Protein AF-A0AAE0BUB1-F1 (afdb_monomer_lite)

InterPro domains:
  IPR024934 Rubredoxin-like domain [PS50903] (3-36)
  IPR024935 Rubredoxin domain [PF00301] (13-33)

Secondary structure (DSSP, 8-state):
-EETTT--B--S-TTTS-TT-B-TTT--BGGGEE--S-HHHHHHHHHHHHHHHHHHHHHHHHHHHHSS-STT--HHHHHHHHHHHHHHHHHHHHHHHHHS--

Radius of gyration: 31.32 Å; chains: 1; bounding box: 75×29×74 Å

Organism: NCBI:txid36881

Foldseek 3Di:
DAQPPPGDDDPDDLVVDDQQDADPPPRHGSVRDDDPPPPVVVVVVVVVVVVVVVVVVVVVVVVVVVVDPDDDDDPVVVVVVVVVVVVVVVVVVVVVVVVPDD

pLDDT: mean 76.62, std 12.95, range [42.31, 92.62]

Structure (mmCIF, N/CA/C/O backbone):
data_AF-A0AAE0BUB1-F1
#
_entry.id   AF-A0AAE0BUB1-F1
#
loop_
_atom_site.group_PDB
_atom_site.id
_atom_site.type_symbol
_atom_site.label_atom_id
_atom_site.label_alt_id
_atom_site.label_comp_id
_atom_site.label_asym_id
_atom_site.label_entity_id
_atom_site.label_seq_id
_atom_site.pdbx_PDB_ins_code
_atom_site.Cartn_x
_atom_site.Cartn_y
_atom_site.Cartn_z
_atom_site.occupancy
_atom_site.B_iso_or_equiv
_atom_site.auth_seq_id
_atom_site.auth_comp_id
_atom_site.auth_asym_id
_atom_site.auth_atom_id
_atom_site.pdbx_PDB_model_num
ATOM 1 N N . MET A 1 1 ? -11.572 0.867 16.128 1.00 84.38 1 MET A N 1
ATOM 2 C CA . MET A 1 1 ? -11.858 0.964 14.671 1.00 84.38 1 MET A CA 1
ATOM 3 C C . MET A 1 1 ? -12.296 2.383 14.353 1.00 84.38 1 MET A C 1
ATOM 5 O O . MET A 1 1 ? -13.108 2.905 15.101 1.00 84.38 1 MET A O 1
ATOM 9 N N . ILE A 1 2 ? -11.764 3.007 13.304 1.00 87.56 2 ILE A N 1
ATOM 10 C CA . ILE A 1 2 ? -12.065 4.385 12.895 1.00 87.56 2 ILE A CA 1
ATOM 11 C C . ILE A 1 2 ? -12.856 4.400 11.584 1.00 87.56 2 ILE A C 1
ATOM 13 O O . ILE A 1 2 ? -12.516 3.681 10.644 1.00 87.56 2 ILE A O 1
ATOM 17 N N . CYS A 1 3 ? -13.922 5.195 11.518 1.00 89.69 3 CYS A N 1
ATOM 18 C CA . CYS A 1 3 ? -14.645 5.452 10.277 1.00 89.69 3 CYS A CA 1
ATOM 19 C C . CYS A 1 3 ? -13.828 6.398 9.387 1.00 89.69 3 CYS A C 1
ATOM 21 O O . CYS A 1 3 ? -13.507 7.506 9.808 1.00 89.69 3 CYS A O 1
ATOM 23 N N . ILE A 1 4 ? -13.524 5.990 8.152 1.00 88.44 4 ILE A N 1
ATOM 24 C CA . ILE A 1 4 ? -12.737 6.813 7.208 1.00 88.44 4 ILE A CA 1
ATOM 25 C C . ILE A 1 4 ? -13.506 8.040 6.704 1.00 88.44 4 ILE A C 1
ATOM 27 O O . ILE A 1 4 ? -12.878 8.988 6.249 1.00 88.44 4 ILE A O 1
ATOM 31 N N . ASP A 1 5 ? -14.840 8.022 6.774 1.00 87.44 5 ASP A N 1
ATOM 32 C CA . ASP A 1 5 ? -15.676 9.092 6.220 1.00 87.44 5 ASP A CA 1
ATOM 33 C C . ASP A 1 5 ? -15.924 10.238 7.215 1.00 87.44 5 ASP A C 1
ATOM 35 O O . ASP A 1 5 ? -16.067 11.382 6.803 1.00 87.44 5 ASP A O 1
ATOM 39 N N . CYS A 1 6 ? -15.978 9.951 8.522 1.00 88.81 6 CYS A N 1
ATOM 40 C CA . CYS A 1 6 ? -16.298 10.957 9.550 1.00 88.81 6 CYS A CA 1
ATOM 41 C C . CYS A 1 6 ? -15.377 10.950 10.778 1.00 88.81 6 CYS A C 1
ATOM 43 O O . CYS A 1 6 ? -15.561 11.758 11.683 1.00 88.81 6 CYS A O 1
ATOM 45 N N . GLY A 1 7 ? -14.422 10.022 10.868 1.00 86.06 7 GLY A N 1
ATOM 46 C CA . GLY A 1 7 ? -13.506 9.935 12.007 1.00 86.06 7 GLY A CA 1
ATOM 47 C C . GLY A 1 7 ? -14.091 9.315 13.280 1.00 86.06 7 GLY A C 1
ATOM 48 O O . GLY A 1 7 ? -13.394 9.271 14.286 1.00 86.06 7 GLY A O 1
ATOM 49 N N . TYR A 1 8 ? -15.327 8.797 13.272 1.00 89.50 8 TYR A N 1
ATOM 50 C CA . TYR A 1 8 ? -15.913 8.148 14.454 1.00 89.50 8 TYR A CA 1
ATOM 51 C C . TYR A 1 8 ? -15.101 6.920 14.900 1.00 89.50 8 TYR A C 1
ATOM 53 O O . TYR A 1 8 ? -14.846 6.014 14.097 1.00 89.50 8 TYR A O 1
ATOM 61 N N . ILE A 1 9 ? -14.730 6.869 16.184 1.00 87.62 9 ILE A N 1
ATOM 62 C CA . ILE A 1 9 ? -13.899 5.809 16.769 1.00 87.62 9 ILE A CA 1
ATOM 63 C C . ILE A 1 9 ? -14.761 4.869 17.614 1.00 87.62 9 ILE A C 1
ATOM 65 O O . ILE A 1 9 ? -15.323 5.253 18.635 1.00 87.62 9 ILE A O 1
ATOM 69 N N . VAL A 1 10 ? -14.797 3.599 17.218 1.00 85.69 10 VAL A N 1
ATOM 70 C CA . VAL A 1 10 ? -15.323 2.492 18.025 1.00 85.69 10 VAL A CA 1
ATOM 71 C C . VAL A 1 10 ? -14.210 2.010 18.956 1.00 85.69 10 VAL A C 1
ATOM 73 O O . VAL A 1 10 ? -13.189 1.503 18.467 1.00 85.69 10 VAL A O 1
ATOM 76 N N . GLN A 1 11 ? -14.405 2.192 20.267 1.00 78.81 11 GLN A N 1
ATOM 77 C CA . GLN A 1 11 ? -13.419 1.901 21.318 1.00 78.81 11 GLN A CA 1
ATOM 78 C C . GLN A 1 11 ? -13.213 0.395 21.556 1.00 78.81 11 GLN A C 1
ATOM 80 O O . GLN A 1 11 ? -12.077 -0.038 21.721 1.00 78.81 11 GLN A O 1
ATOM 85 N N . SER A 1 12 ? -14.269 -0.420 21.508 1.00 78.44 12 SER A N 1
ATOM 86 C CA . SER A 1 12 ? -14.188 -1.874 21.720 1.00 78.44 12 SER A CA 1
ATOM 87 C C . SER A 1 12 ? -15.342 -2.614 21.025 1.00 78.44 12 SER A C 1
ATOM 89 O O . SER A 1 12 ? -16.328 -2.003 20.618 1.00 78.44 12 SER A O 1
ATOM 91 N N . GLY A 1 13 ? -15.189 -3.928 20.810 1.00 80.12 13 GLY A N 1
ATOM 92 C CA . GLY A 1 13 ? -16.282 -4.804 20.355 1.00 80.12 13 GLY A CA 1
ATOM 93 C C . GLY A 1 13 ? -16.634 -4.764 18.862 1.00 80.12 13 GLY A C 1
ATOM 94 O O . GLY A 1 13 ? -17.665 -5.297 18.473 1.00 80.12 13 GLY A O 1
ATOM 95 N N . PHE A 1 14 ? -15.805 -4.180 17.984 1.00 81.50 14 PHE A N 1
ATOM 96 C CA . PHE A 1 14 ? -16.145 -4.048 16.553 1.00 81.50 14 PHE A CA 1
ATOM 97 C C . PHE A 1 14 ? -16.476 -5.382 15.853 1.00 81.50 14 PHE A C 1
ATOM 99 O O . PHE A 1 14 ? -17.265 -5.391 14.909 1.00 81.50 14 PHE A O 1
ATOM 106 N N . ASN A 1 15 ? -15.913 -6.507 16.299 1.00 82.62 15 ASN A N 1
ATOM 107 C CA . ASN A 1 15 ? -16.189 -7.825 15.716 1.00 82.62 15 ASN A CA 1
ATOM 108 C C . ASN A 1 15 ? -17.581 -8.358 16.081 1.00 82.62 15 ASN A C 1
ATOM 110 O O . ASN A 1 15 ? -18.217 -8.978 15.233 1.00 82.62 15 ASN A O 1
ATOM 114 N N . ASP A 1 16 ? -18.085 -8.011 17.264 1.00 87.38 16 ASP A N 1
ATOM 115 C CA . ASP A 1 16 ? -19.387 -8.457 17.775 1.00 87.38 16 ASP A CA 1
ATOM 116 C C . ASP A 1 16 ? -20.549 -7.629 17.210 1.00 87.38 16 ASP A C 1
ATOM 118 O O . ASP A 1 16 ? -21.715 -8.013 17.296 1.00 87.38 16 ASP A O 1
ATOM 122 N N . LEU A 1 17 ? -20.244 -6.488 16.583 1.00 82.12 17 LEU A N 1
ATOM 123 C CA . LEU A 1 17 ? -21.259 -5.643 15.966 1.00 82.12 17 LEU A CA 1
ATOM 124 C C . LEU A 1 17 ? -21.935 -6.366 14.783 1.00 82.12 17 LEU A C 1
ATOM 126 O O . LEU A 1 17 ? -21.237 -6.915 13.918 1.00 82.12 17 LEU A O 1
ATOM 130 N N . PRO A 1 18 ? -23.273 -6.286 14.658 1.00 86.44 18 PRO A N 1
ATOM 131 C CA . PRO A 1 18 ? -24.006 -6.901 13.558 1.00 86.44 18 PRO A CA 1
ATOM 132 C C . PRO A 1 18 ? -23.514 -6.388 12.198 1.00 86.44 18 PRO A C 1
ATOM 134 O O . PRO A 1 18 ? -23.050 -5.253 12.066 1.00 86.44 18 PRO A O 1
ATOM 137 N N . ARG A 1 19 ? -23.650 -7.208 11.145 1.00 84.56 19 ARG A N 1
ATOM 138 C CA . ARG A 1 19 ? -23.246 -6.828 9.773 1.00 84.56 19 ARG A 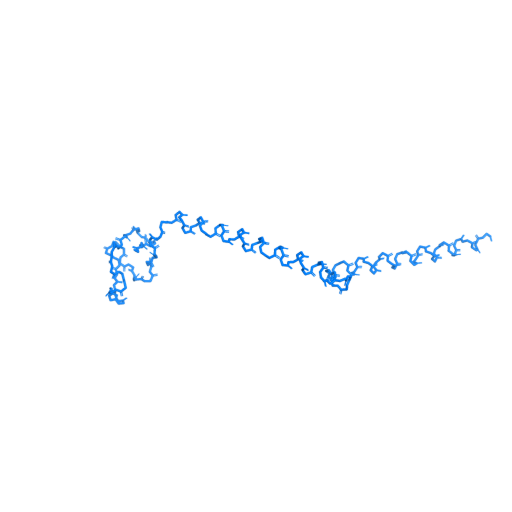CA 1
ATOM 139 C C . ARG A 1 19 ? -23.941 -5.559 9.270 1.00 84.56 19 ARG A C 1
ATOM 141 O O . ARG A 1 19 ? -23.352 -4.819 8.490 1.00 84.56 19 ARG A O 1
ATOM 148 N N . ASN A 1 20 ? -25.147 -5.290 9.766 1.00 89.00 20 ASN A N 1
ATOM 149 C CA . ASN A 1 20 ? -25.954 -4.122 9.411 1.00 89.00 20 ASN A CA 1
ATOM 150 C C . ASN A 1 20 ? -25.616 -2.869 10.232 1.00 89.00 20 ASN A C 1
ATOM 152 O O . ASN A 1 20 ? -26.325 -1.869 10.136 1.00 89.00 20 ASN A O 1
ATOM 156 N N . TYR A 1 21 ? -24.561 -2.907 11.049 1.00 89.31 21 TYR A N 1
ATOM 157 C CA . TYR A 1 21 ? -24.125 -1.741 11.799 1.00 89.31 21 TYR A CA 1
ATOM 158 C C . TYR A 1 21 ? -23.762 -0.579 10.866 1.00 89.31 21 TYR A C 1
ATOM 160 O O . TYR A 1 21 ? -23.033 -0.742 9.879 1.00 89.31 21 TYR A O 1
ATOM 168 N N . LYS A 1 22 ? -24.261 0.604 11.223 1.00 91.06 22 LYS A N 1
ATOM 169 C CA . LYS A 1 22 ? -24.000 1.867 10.537 1.00 91.06 22 LYS A CA 1
ATOM 170 C C . LYS A 1 22 ? -23.298 2.823 11.485 1.00 91.06 22 LYS A C 1
ATOM 172 O O . LYS A 1 22 ? -23.559 2.825 12.685 1.00 91.06 22 LYS A O 1
ATOM 177 N N . CYS A 1 23 ? -22.410 3.643 10.940 1.00 90.88 23 CYS A N 1
ATOM 178 C CA . CYS A 1 23 ? -21.768 4.697 11.704 1.00 90.88 23 CYS A CA 1
ATOM 179 C C . CYS A 1 23 ? -22.826 5.675 12.252 1.00 90.88 23 CYS A C 1
ATOM 181 O O . CYS A 1 23 ? -23.6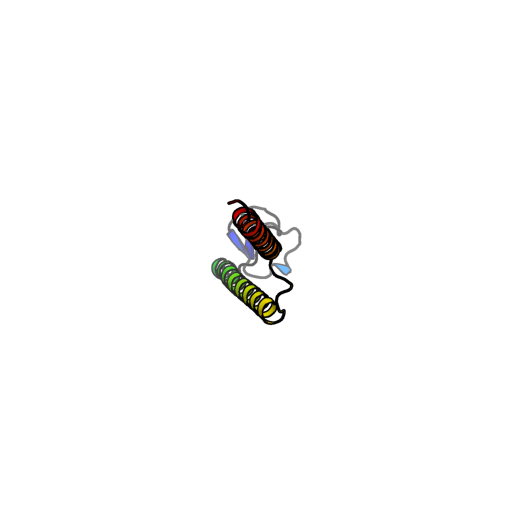34 6.165 11.465 1.00 90.88 23 CYS A O 1
ATOM 183 N N . PRO A 1 24 ? -22.812 6.019 13.550 1.00 89.31 24 PRO A N 1
ATOM 184 C CA . PRO A 1 24 ? -23.795 6.938 14.126 1.00 89.31 24 PRO A CA 1
ATOM 185 C C . PRO A 1 24 ? -23.636 8.389 13.650 1.00 89.31 24 PRO A C 1
ATOM 187 O O . PRO A 1 24 ? -24.558 9.176 13.807 1.00 89.31 24 PRO A O 1
ATOM 190 N N . GLN A 1 25 ? -22.483 8.751 13.078 1.00 90.75 25 GLN A N 1
ATOM 191 C CA . GLN A 1 25 ? -22.204 10.119 12.627 1.00 90.75 25 GLN A CA 1
ATOM 192 C C . GLN A 1 25 ? -22.517 10.335 11.141 1.00 90.75 25 GLN A C 1
ATOM 194 O O . GLN A 1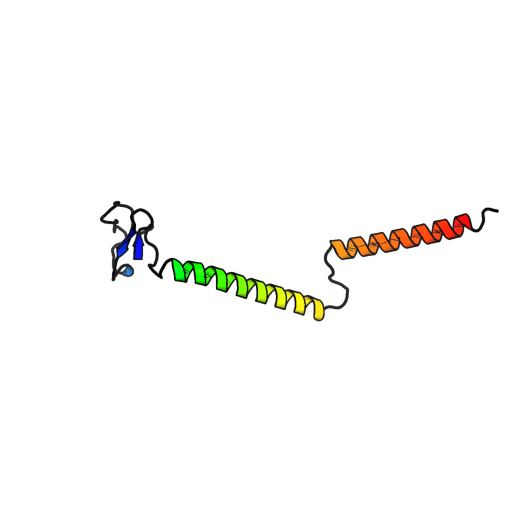 25 ? -23.067 11.365 10.775 1.00 90.75 25 GLN A O 1
ATOM 199 N N . CYS A 1 26 ? -22.191 9.372 10.274 1.00 92.62 26 CYS A N 1
ATOM 200 C CA . CYS A 1 26 ? -22.369 9.520 8.822 1.00 92.62 26 CYS A CA 1
ATOM 201 C C . CYS A 1 26 ? -23.217 8.425 8.167 1.00 92.62 26 CYS A C 1
ATOM 203 O O . CYS A 1 26 ? -23.337 8.394 6.947 1.00 92.62 26 CYS A O 1
ATOM 205 N N . LEU A 1 27 ? -23.794 7.507 8.952 1.00 90.56 27 LEU A N 1
ATOM 206 C CA . LEU A 1 27 ? -24.706 6.447 8.499 1.00 90.56 27 LEU A CA 1
ATOM 207 C C . LEU A 1 27 ? -24.122 5.465 7.466 1.00 90.56 27 LEU A C 1
ATOM 209 O O . LEU A 1 27 ? -24.838 4.601 6.955 1.00 90.56 27 LEU A O 1
ATOM 213 N N . VAL A 1 28 ? -22.819 5.538 7.194 1.00 91.62 28 VAL A N 1
ATOM 214 C CA . VAL A 1 28 ? -22.122 4.593 6.319 1.00 91.62 28 VAL A CA 1
ATOM 215 C C . VAL A 1 28 ? -22.019 3.220 6.974 1.00 91.62 28 VAL A C 1
ATOM 217 O O . VAL A 1 28 ? -21.931 3.088 8.197 1.00 91.62 28 VAL A O 1
ATOM 220 N N . GLY A 1 29 ? -22.024 2.176 6.150 1.00 90.38 29 GLY A N 1
ATOM 221 C CA . GLY A 1 29 ? -21.946 0.800 6.628 1.00 90.38 29 GLY A CA 1
ATOM 222 C C . GLY A 1 29 ? -20.594 0.439 7.252 1.00 90.38 29 GLY A C 1
ATOM 223 O O . GLY A 1 29 ? -19.569 1.089 7.026 1.00 90.38 29 GLY A O 1
ATOM 224 N N . LYS A 1 30 ? -20.587 -0.681 7.980 1.00 87.62 30 LYS A N 1
ATOM 225 C CA . LYS A 1 30 ? -19.425 -1.269 8.670 1.00 87.62 30 LYS A CA 1
ATOM 226 C C . LYS A 1 30 ? -18.167 -1.434 7.792 1.00 87.62 30 LYS A C 1
ATOM 228 O O . LYS A 1 30 ? -17.054 -1.385 8.304 1.00 87.62 30 LYS A O 1
ATOM 233 N N . ASN A 1 31 ? -18.321 -1.539 6.470 1.00 87.81 31 ASN A N 1
ATOM 234 C CA . ASN A 1 31 ? -17.222 -1.678 5.501 1.00 87.81 31 ASN A CA 1
ATOM 235 C C . ASN A 1 31 ? -16.283 -0.458 5.434 1.00 87.81 31 ASN A C 1
ATOM 237 O O . ASN A 1 31 ? -15.180 -0.559 4.902 1.00 87.81 31 ASN A O 1
ATOM 241 N N . ARG A 1 32 ? -16.718 0.701 5.941 1.00 88.19 32 ARG A N 1
ATOM 242 C CA . ARG A 1 32 ? -15.935 1.948 5.966 1.00 88.19 32 ARG A CA 1
ATOM 243 C C . ARG A 1 32 ? -15.181 2.147 7.281 1.00 88.19 32 ARG A C 1
ATOM 245 O O . ARG A 1 32 ? -14.702 3.239 7.560 1.00 88.19 32 ARG A O 1
ATOM 252 N N . PHE A 1 33 ? -15.082 1.124 8.120 1.00 89.31 33 PHE A N 1
ATOM 253 C CA . PHE A 1 33 ? -14.274 1.186 9.331 1.00 89.31 33 PHE A CA 1
ATOM 254 C C . PHE A 1 33 ? -12.931 0.495 9.103 1.00 89.31 33 PHE A C 1
ATOM 256 O O . PHE A 1 33 ? -12.870 -0.588 8.521 1.00 89.31 33 PHE A O 1
ATOM 263 N N . LYS A 1 34 ? -11.853 1.125 9.569 1.00 86.19 34 LYS A N 1
ATOM 264 C CA . LYS A 1 34 ? -10.494 0.575 9.549 1.00 86.19 34 LYS A CA 1
ATOM 265 C C . LYS A 1 34 ? -9.946 0.395 10.967 1.00 86.19 34 LYS A C 1
ATOM 267 O O . LYS A 1 34 ? -10.384 1.095 11.885 1.00 86.19 34 LYS A O 1
ATOM 272 N N . PRO A 1 35 ? -9.022 -0.554 11.193 1.00 82.81 35 PRO A N 1
ATOM 273 C CA . PRO A 1 35 ? -8.351 -0.682 12.480 1.00 82.81 35 PRO A CA 1
ATOM 274 C C . PRO A 1 35 ? -7.697 0.651 12.860 1.00 82.81 35 PRO A C 1
ATOM 276 O O . PRO A 1 35 ? -7.111 1.324 12.019 1.00 82.81 35 PRO A O 1
ATOM 279 N N . ASN A 1 36 ? -7.873 1.049 14.123 1.00 71.25 36 ASN A N 1
ATOM 280 C CA . ASN A 1 36 ? -7.294 2.275 14.682 1.00 71.25 36 ASN A CA 1
ATOM 281 C C . ASN A 1 36 ? -5.918 1.964 15.286 1.00 71.25 36 ASN A C 1
ATOM 283 O O . ASN A 1 36 ? -5.610 2.375 16.399 1.00 71.25 36 ASN A O 1
ATOM 287 N N . GLU A 1 37 ? -5.136 1.148 14.582 1.00 61.28 37 GLU A N 1
ATOM 288 C CA . GLU A 1 37 ? -3.692 1.175 14.756 1.00 61.28 37 GLU A CA 1
ATOM 289 C C . GLU A 1 37 ? -3.319 2.579 14.299 1.00 61.28 37 GLU A C 1
ATOM 291 O O . GLU A 1 37 ? -3.576 2.920 13.142 1.00 61.28 37 GLU A O 1
ATOM 296 N N . SER A 1 38 ? -2.913 3.419 15.253 1.00 58.56 38 SER A N 1
ATOM 297 C CA . SER A 1 38 ? -2.436 4.792 15.069 1.00 58.56 38 SER A CA 1
ATOM 298 C C . SER A 1 38 ? -1.974 4.990 13.632 1.00 58.56 38 SER A C 1
ATOM 300 O O . SER A 1 38 ? -1.005 4.376 13.197 1.00 58.56 38 SER A O 1
ATOM 302 N N . SER A 1 39 ? -2.717 5.793 12.866 1.00 58.25 39 SER A N 1
ATOM 303 C CA . SER A 1 39 ? -2.466 6.021 11.434 1.00 58.25 39 SER A CA 1
ATOM 304 C C . SER A 1 39 ? -0.972 6.258 11.151 1.00 58.25 39 SER A C 1
ATOM 306 O O . SER A 1 39 ? -0.422 5.749 10.178 1.00 58.25 39 SER A O 1
ATOM 308 N N . THR A 1 40 ? -0.278 6.928 12.072 1.00 60.41 40 THR A N 1
ATOM 309 C CA . THR A 1 40 ? 1.177 7.089 12.103 1.00 60.41 40 THR A CA 1
ATOM 310 C C . THR A 1 40 ? 1.952 5.769 12.103 1.00 60.41 40 THR A C 1
ATOM 312 O O . THR A 1 40 ? 2.792 5.575 11.231 1.00 60.41 40 THR A O 1
ATOM 315 N N . ASP A 1 41 ? 1.681 4.840 13.018 1.00 62.53 41 ASP A N 1
ATOM 316 C CA . ASP A 1 41 ? 2.425 3.579 13.143 1.00 62.53 41 ASP A CA 1
ATOM 317 C C . ASP A 1 41 ? 2.144 2.623 11.979 1.00 62.53 41 ASP A C 1
ATOM 319 O O . ASP A 1 41 ? 3.056 1.947 11.503 1.00 62.53 41 ASP A O 1
ATOM 323 N N . TYR A 1 42 ? 0.925 2.644 11.430 1.00 62.66 42 TYR A N 1
ATOM 324 C CA . TYR A 1 42 ? 0.585 1.895 10.218 1.00 62.66 42 TYR A CA 1
ATOM 325 C C . TYR A 1 42 ? 1.352 2.410 8.984 1.00 62.66 42 TYR A C 1
ATOM 327 O O . TYR A 1 42 ? 1.980 1.628 8.263 1.00 62.66 42 TYR A O 1
ATOM 335 N N . TYR A 1 43 ? 1.370 3.729 8.745 1.00 60.91 43 TYR A N 1
ATOM 336 C CA . TYR A 1 43 ? 2.122 4.314 7.624 1.00 60.91 43 TYR A CA 1
ATOM 337 C C . TYR A 1 43 ? 3.646 4.206 7.813 1.00 60.91 43 TYR A C 1
ATOM 339 O O . TYR A 1 43 ? 4.365 3.906 6.853 1.00 60.91 43 TYR A O 1
ATOM 347 N N . ASN A 1 44 ? 4.145 4.366 9.042 1.00 71.94 44 ASN A N 1
ATOM 348 C CA . ASN A 1 44 ? 5.561 4.197 9.378 1.00 71.94 44 ASN A CA 1
ATOM 349 C C . ASN A 1 44 ? 6.007 2.730 9.239 1.00 71.94 44 ASN A C 1
ATOM 351 O O . ASN A 1 44 ? 7.098 2.454 8.729 1.00 71.94 44 ASN A O 1
ATOM 355 N N . GLY A 1 45 ? 5.141 1.781 9.604 1.00 73.06 45 GLY A N 1
ATOM 356 C CA . GLY A 1 45 ? 5.347 0.346 9.411 1.00 73.06 45 GLY A CA 1
ATOM 357 C C . GLY A 1 45 ? 5.421 -0.056 7.935 1.00 73.06 45 GLY A C 1
ATOM 358 O O . GLY A 1 45 ? 6.241 -0.891 7.555 1.00 73.06 45 GLY A O 1
ATOM 359 N N . LEU A 1 46 ? 4.637 0.583 7.063 1.00 75.25 46 LEU A N 1
ATOM 360 C CA . LEU A 1 46 ? 4.713 0.349 5.617 1.00 75.25 46 LEU A CA 1
ATOM 361 C C . LEU A 1 46 ? 6.029 0.846 5.004 1.00 75.25 46 LEU A C 1
ATOM 363 O O . LEU A 1 46 ? 6.609 0.174 4.145 1.00 75.25 46 LEU A O 1
ATOM 367 N N . ALA A 1 47 ? 6.519 2.011 5.432 1.00 77.75 47 ALA A N 1
ATOM 368 C CA . ALA A 1 47 ? 7.783 2.558 4.945 1.00 77.75 47 ALA A CA 1
ATOM 369 C C . ALA A 1 47 ? 8.978 1.676 5.351 1.00 77.75 47 ALA A C 1
ATOM 371 O O . ALA A 1 47 ? 9.832 1.364 4.511 1.00 77.75 47 ALA A O 1
ATOM 372 N N . SER A 1 48 ? 9.004 1.208 6.603 1.00 74.69 48 SER A N 1
ATOM 373 C CA . SER A 1 48 ? 10.049 0.312 7.109 1.00 74.69 48 SER A CA 1
ATOM 374 C C . SER A 1 48 ? 9.996 -1.069 6.444 1.00 74.69 48 SER A C 1
ATOM 376 O O . SER A 1 48 ? 11.026 -1.565 5.976 1.00 74.69 48 SER A O 1
ATOM 378 N N . GLN A 1 49 ? 8.804 -1.648 6.257 1.00 80.50 49 GLN A N 1
ATOM 379 C CA . GLN A 1 49 ? 8.634 -2.901 5.515 1.00 80.50 49 GLN A CA 1
ATOM 380 C C . GLN A 1 49 ? 9.061 -2.773 4.049 1.00 80.50 49 GLN A C 1
ATOM 382 O O . GLN A 1 49 ? 9.663 -3.696 3.494 1.00 80.50 49 GLN A O 1
ATOM 387 N N . LYS A 1 50 ? 8.803 -1.634 3.395 1.00 86.44 50 LYS A N 1
ATOM 388 C CA . LYS A 1 50 ? 9.233 -1.395 2.009 1.00 86.44 50 LYS A CA 1
ATOM 389 C C . LYS A 1 50 ? 10.755 -1.315 1.895 1.00 86.44 50 LYS A C 1
ATOM 391 O O . LYS A 1 50 ? 11.323 -1.860 0.945 1.00 86.44 50 LYS A O 1
ATOM 396 N N . ALA A 1 51 ? 11.422 -0.674 2.855 1.00 87.69 51 ALA A N 1
ATOM 397 C CA . ALA A 1 51 ? 12.880 -0.619 2.912 1.00 87.69 51 ALA A CA 1
ATOM 398 C C . ALA A 1 51 ? 13.489 -2.013 3.133 1.00 87.69 51 ALA A C 1
ATOM 400 O O . ALA A 1 51 ? 14.377 -2.414 2.376 1.00 87.69 51 ALA A O 1
ATOM 401 N N . ALA A 1 52 ? 12.948 -2.782 4.082 1.00 86.06 52 ALA A N 1
ATOM 402 C CA . ALA A 1 52 ? 13.381 -4.147 4.368 1.00 86.06 52 ALA A CA 1
ATOM 403 C C . ALA A 1 52 ? 13.206 -5.078 3.155 1.00 86.06 52 ALA A C 1
ATOM 405 O O . ALA A 1 52 ? 14.149 -5.755 2.746 1.00 86.06 52 ALA A O 1
ATOM 406 N N . ASN A 1 53 ? 12.043 -5.044 2.495 1.00 90.38 53 ASN A N 1
ATOM 407 C CA . ASN A 1 53 ? 11.790 -5.842 1.292 1.00 90.38 53 ASN A CA 1
ATOM 408 C C . ASN A 1 53 ? 12.700 -5.443 0.120 1.00 90.38 53 ASN A C 1
ATOM 410 O O . ASN A 1 53 ? 13.198 -6.302 -0.609 1.00 90.38 53 ASN A O 1
ATOM 414 N N . LYS A 1 54 ? 12.980 -4.145 -0.051 1.00 92.06 54 LYS A N 1
ATOM 415 C CA . LYS A 1 54 ? 13.912 -3.651 -1.075 1.00 92.06 54 LYS A CA 1
ATOM 416 C C . LYS A 1 54 ? 15.349 -4.092 -0.796 1.00 92.06 54 LYS A C 1
ATOM 418 O O . LYS A 1 54 ? 16.053 -4.464 -1.736 1.00 92.06 54 LYS A O 1
ATOM 423 N N . ALA A 1 55 ? 15.783 -4.066 0.462 1.00 87.31 55 ALA A N 1
ATOM 424 C CA . ALA A 1 55 ? 17.094 -4.555 0.874 1.00 87.31 55 ALA A CA 1
ATOM 425 C C . ALA A 1 55 ? 17.213 -6.069 0.652 1.00 87.31 55 ALA A C 1
ATOM 427 O O . ALA A 1 55 ? 18.160 -6.513 0.005 1.00 87.31 55 ALA A O 1
ATOM 428 N N . ALA A 1 56 ? 16.203 -6.843 1.056 1.00 87.06 56 ALA A N 1
ATOM 429 C CA . ALA A 1 56 ? 16.144 -8.284 0.828 1.00 87.06 56 ALA A CA 1
ATOM 430 C C . ALA A 1 56 ? 16.164 -8.637 -0.669 1.00 87.06 56 ALA A C 1
ATOM 432 O O . ALA A 1 56 ? 16.885 -9.541 -1.087 1.00 87.06 56 ALA A O 1
ATOM 433 N N . PHE A 1 57 ? 15.432 -7.896 -1.507 1.00 86.50 57 PHE A N 1
ATOM 434 C CA . PHE A 1 57 ? 15.445 -8.102 -2.956 1.00 86.50 57 PHE A CA 1
ATOM 435 C C . PHE A 1 57 ? 16.806 -7.763 -3.577 1.00 86.50 57 PHE A C 1
ATOM 437 O O . PHE A 1 57 ? 17.294 -8.488 -4.444 1.00 86.50 57 PHE A O 1
ATOM 444 N N . ARG A 1 58 ? 17.456 -6.684 -3.122 1.00 86.50 58 ARG A N 1
ATOM 445 C CA . ARG A 1 58 ? 18.811 -6.314 -3.561 1.00 86.50 58 ARG A CA 1
ATOM 446 C C . ARG A 1 58 ? 19.847 -7.350 -3.135 1.00 86.50 58 ARG A C 1
ATOM 448 O O . ARG A 1 58 ? 20.657 -7.730 -3.972 1.00 86.50 58 ARG A O 1
ATOM 455 N N . ALA A 1 59 ? 19.779 -7.846 -1.903 1.00 84.69 59 ALA A N 1
ATOM 456 C CA . ALA A 1 59 ? 20.655 -8.899 -1.400 1.00 84.69 59 ALA A CA 1
ATOM 457 C C . ALA A 1 59 ? 20.465 -10.207 -2.182 1.00 84.69 59 ALA A C 1
ATOM 459 O O . ALA A 1 59 ? 21.438 -10.766 -2.678 1.00 84.69 59 ALA A O 1
ATOM 460 N N . LYS A 1 60 ? 19.217 -10.637 -2.415 1.00 81.94 60 LYS A N 1
ATOM 461 C CA . LYS A 1 60 ? 18.910 -11.808 -3.256 1.00 81.94 60 LYS A CA 1
ATOM 462 C C . LYS A 1 60 ? 19.407 -11.634 -4.691 1.00 81.94 60 LYS A C 1
ATOM 464 O O . LYS A 1 60 ? 19.936 -12.572 -5.274 1.00 81.94 60 LYS A O 1
ATOM 469 N N . ARG A 1 61 ? 19.286 -10.432 -5.263 1.00 79.38 61 ARG A N 1
ATOM 470 C CA . ARG A 1 61 ? 19.788 -10.122 -6.610 1.00 79.38 61 ARG A CA 1
ATOM 471 C C . ARG A 1 61 ? 21.316 -10.070 -6.673 1.00 79.38 61 ARG A C 1
ATOM 473 O O . ARG A 1 61 ? 21.876 -10.463 -7.690 1.00 79.38 61 ARG A O 1
ATOM 480 N N . ALA A 1 62 ? 21.978 -9.594 -5.622 1.00 77.81 62 ALA A N 1
ATOM 481 C CA . ALA A 1 62 ? 23.433 -9.599 -5.508 1.00 77.81 62 ALA A CA 1
ATOM 482 C C . ALA A 1 62 ? 23.969 -11.029 -5.343 1.00 77.81 62 ALA A C 1
ATOM 484 O O . ALA A 1 62 ? 24.854 -11.426 -6.092 1.00 77.81 62 ALA A O 1
ATOM 485 N N . ALA A 1 63 ? 23.351 -11.838 -4.479 1.00 73.75 63 ALA A N 1
ATOM 486 C CA . ALA A 1 63 ? 23.682 -13.253 -4.309 1.00 73.75 63 ALA A CA 1
ATOM 487 C C . ALA A 1 63 ? 23.428 -14.073 -5.589 1.00 73.75 63 ALA A C 1
ATOM 489 O O . ALA A 1 63 ? 24.235 -14.910 -5.984 1.00 73.75 63 ALA A O 1
ATOM 490 N N . ALA A 1 64 ? 22.337 -13.789 -6.309 1.00 67.75 64 ALA A N 1
ATOM 491 C CA . ALA A 1 64 ? 22.068 -14.408 -7.608 1.00 67.75 64 ALA A CA 1
ATOM 492 C C . ALA A 1 64 ? 23.078 -14.000 -8.697 1.00 67.75 64 ALA A C 1
ATOM 494 O O . ALA A 1 64 ? 23.234 -14.728 -9.675 1.00 67.75 64 ALA A O 1
ATOM 495 N N . ARG A 1 65 ? 23.747 -12.848 -8.542 1.00 62.94 65 ARG A N 1
ATOM 496 C CA . ARG A 1 65 ? 24.830 -12.385 -9.422 1.00 62.94 65 ARG A CA 1
ATOM 497 C C . ARG A 1 65 ? 26.189 -12.976 -9.048 1.00 62.94 65 ARG A C 1
ATOM 499 O O . ARG A 1 65 ? 26.989 -13.181 -9.947 1.00 62.94 65 ARG A O 1
ATOM 506 N N . SER A 1 66 ? 26.446 -13.266 -7.772 1.00 60.22 66 SER A N 1
ATOM 507 C CA . SER A 1 66 ? 27.704 -13.885 -7.329 1.00 60.22 66 SER A CA 1
ATOM 508 C C . SER A 1 66 ? 27.727 -15.409 -7.489 1.00 60.22 66 SER A C 1
ATOM 510 O O . SER A 1 66 ? 28.802 -15.981 -7.610 1.00 60.22 66 SER A O 1
ATOM 512 N N . GLY A 1 67 ? 26.566 -16.075 -7.518 1.00 54.72 67 GLY A N 1
ATOM 513 C CA . GLY A 1 67 ? 26.469 -17.538 -7.643 1.00 54.72 67 GLY A CA 1
ATOM 514 C C . GLY A 1 67 ? 26.333 -18.093 -9.068 1.00 54.72 67 GLY A C 1
ATOM 515 O O . GLY A 1 67 ? 26.268 -19.307 -9.233 1.00 54.72 67 GLY A O 1
ATOM 516 N N . LYS A 1 68 ? 26.238 -17.250 -10.105 1.00 47.56 68 LYS A N 1
ATOM 517 C CA . LYS A 1 68 ? 26.138 -17.693 -11.508 1.00 47.56 68 LYS A CA 1
ATOM 518 C C . LYS A 1 68 ? 27.121 -16.907 -12.361 1.00 47.56 68 LYS A C 1
ATOM 520 O O . LYS A 1 68 ? 26.851 -15.757 -12.700 1.00 47.56 68 LYS A O 1
ATOM 525 N N . GLY A 1 69 ? 28.244 -17.545 -12.682 1.00 45.91 69 GLY A N 1
ATOM 526 C CA . GLY A 1 69 ? 29.192 -17.047 -13.671 1.00 45.91 69 GLY A CA 1
ATOM 527 C C . GLY A 1 69 ? 28.477 -16.700 -14.976 1.00 45.91 69 GLY A C 1
ATOM 528 O O . GLY A 1 69 ? 27.597 -17.442 -15.402 1.00 45.91 69 GLY A O 1
ATOM 529 N N . GLU A 1 70 ? 28.835 -15.530 -15.508 1.00 47.38 70 GLU A N 1
ATOM 530 C CA . GLU A 1 70 ? 28.782 -15.006 -16.887 1.00 47.38 70 GLU A CA 1
ATOM 531 C C . GLU A 1 70 ? 27.505 -15.153 -17.744 1.00 47.38 70 GLU A C 1
ATOM 533 O O . GLU A 1 70 ? 27.152 -14.261 -18.516 1.00 47.38 70 GLU A O 1
ATOM 538 N N . GLU A 1 71 ? 26.719 -16.208 -17.589 1.00 48.78 71 GLU A N 1
ATOM 539 C CA . GLU A 1 71 ? 25.732 -16.623 -18.572 1.00 48.78 71 GLU A CA 1
ATOM 540 C C . GLU A 1 71 ? 24.307 -16.136 -18.281 1.00 48.78 71 GLU A C 1
ATOM 542 O O . GLU A 1 71 ? 23.365 -16.605 -18.902 1.00 48.78 71 GLU A O 1
ATOM 547 N N . ARG A 1 72 ? 24.066 -15.177 -17.378 1.00 47.19 72 ARG A N 1
ATOM 548 C CA . ARG A 1 72 ? 22.730 -14.550 -17.186 1.00 47.19 72 ARG A CA 1
ATOM 549 C C . ARG A 1 72 ? 22.788 -13.035 -16.972 1.00 47.19 72 ARG A C 1
ATOM 551 O O . ARG A 1 72 ? 22.020 -12.480 -16.186 1.00 47.19 72 ARG A O 1
ATOM 558 N N . GLY A 1 73 ? 23.669 -12.350 -17.702 1.00 57.78 73 GLY A N 1
ATOM 559 C CA . GLY A 1 73 ? 23.571 -10.897 -17.870 1.00 57.78 73 GLY A CA 1
ATOM 560 C C . GLY A 1 73 ? 22.184 -10.481 -18.382 1.00 57.78 73 GLY A C 1
ATOM 561 O O . GLY A 1 73 ? 21.495 -11.253 -19.059 1.00 57.78 73 GLY A O 1
ATOM 562 N N . SER A 1 74 ? 21.755 -9.258 -18.056 1.00 64.94 74 SER A N 1
ATOM 563 C CA . SER A 1 74 ? 20.517 -8.676 -18.596 1.00 64.94 74 SER A CA 1
ATOM 564 C C . SER A 1 74 ? 20.507 -8.815 -20.124 1.00 64.94 74 SER A C 1
ATOM 566 O O . SER A 1 74 ? 21.555 -8.692 -20.756 1.00 64.94 74 SER A O 1
ATOM 568 N N . LYS A 1 75 ? 19.340 -9.015 -20.757 1.00 66.69 75 LYS A N 1
ATOM 569 C CA . LYS A 1 75 ? 19.213 -9.090 -22.233 1.00 66.69 75 LYS A CA 1
ATOM 570 C C . LYS A 1 75 ? 19.960 -7.940 -22.939 1.00 66.69 75 LYS A C 1
ATOM 572 O O . LYS A 1 75 ? 20.515 -8.129 -24.017 1.00 66.69 75 LYS A O 1
ATOM 577 N N . ARG A 1 76 ? 20.036 -6.774 -22.282 1.00 69.25 76 ARG A N 1
ATOM 578 C CA . ARG A 1 76 ? 20.785 -5.588 -22.723 1.00 69.25 76 ARG A CA 1
ATOM 579 C C . ARG A 1 76 ? 22.310 -5.751 -22.669 1.00 69.25 76 ARG A C 1
ATOM 581 O O . ARG A 1 76 ? 22.984 -5.276 -23.571 1.00 69.25 76 ARG A O 1
ATOM 588 N N . GLU A 1 77 ? 22.853 -6.419 -21.654 1.00 70.38 77 GLU A N 1
ATOM 589 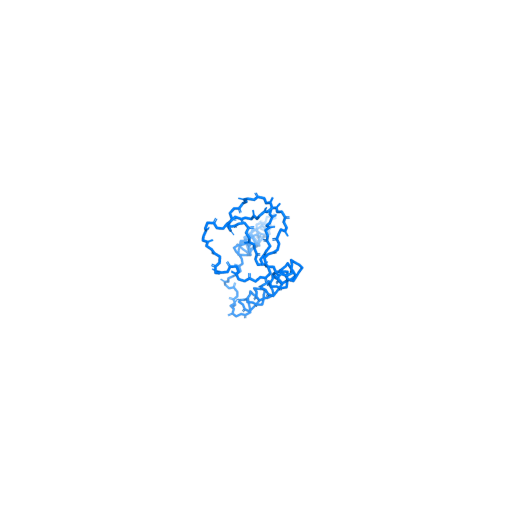C CA . GLU A 1 77 ? 24.295 -6.691 -21.534 1.00 70.38 77 GLU A CA 1
ATOM 590 C C . GLU A 1 77 ? 24.750 -7.688 -22.601 1.00 70.38 77 GLU A C 1
ATOM 592 O O . GLU A 1 77 ? 25.742 -7.443 -23.280 1.00 70.38 77 GLU A O 1
ATOM 597 N N . ARG A 1 78 ? 23.955 -8.736 -22.850 1.00 73.69 78 ARG A N 1
ATOM 598 C CA . ARG A 1 78 ? 24.218 -9.686 -23.941 1.00 73.69 78 ARG A CA 1
ATOM 599 C C . ARG A 1 78 ? 24.177 -9.024 -25.320 1.00 73.69 78 ARG A C 1
ATOM 601 O O . ARG A 1 78 ? 25.015 -9.321 -26.161 1.00 73.69 78 ARG A O 1
ATOM 608 N N . MET A 1 79 ? 23.228 -8.115 -25.563 1.00 72.75 79 MET A N 1
ATOM 609 C CA . MET A 1 79 ? 23.201 -7.355 -26.820 1.00 72.75 79 MET A CA 1
ATOM 610 C C . MET A 1 79 ? 24.382 -6.389 -26.951 1.00 72.75 79 MET A C 1
ATOM 612 O O . MET A 1 79 ? 24.911 -6.236 -28.048 1.00 72.75 79 MET A O 1
ATOM 616 N N . LYS A 1 80 ? 24.828 -5.769 -25.850 1.00 83.19 80 LYS A N 1
ATOM 617 C CA . LYS A 1 80 ? 25.999 -4.883 -25.860 1.00 83.19 80 LYS A CA 1
ATOM 618 C C . LYS A 1 80 ? 27.286 -5.648 -26.180 1.00 83.19 80 LYS A C 1
ATOM 620 O O . LYS A 1 80 ? 28.071 -5.162 -26.983 1.00 83.19 80 LYS A O 1
ATOM 625 N N . ALA A 1 81 ? 27.471 -6.837 -25.603 1.00 82.12 81 ALA A N 1
ATOM 626 C CA . ALA A 1 81 ? 28.614 -7.698 -25.909 1.00 82.12 81 ALA A CA 1
ATOM 627 C C . ALA A 1 81 ? 28.644 -8.079 -27.399 1.00 82.12 81 ALA A C 1
ATOM 629 O O . ALA A 1 81 ? 29.638 -7.823 -28.070 1.00 82.12 81 ALA A O 1
ATOM 630 N N . LYS A 1 82 ? 27.510 -8.545 -27.944 1.00 83.88 82 LYS A N 1
ATOM 631 C CA . LYS A 1 82 ? 27.388 -8.890 -29.372 1.00 83.88 82 LYS A CA 1
ATOM 632 C C . LYS A 1 82 ? 27.662 -7.712 -30.313 1.00 83.88 82 LYS A C 1
ATOM 634 O O . LYS A 1 82 ? 28.262 -7.903 -31.361 1.00 83.88 82 LYS A O 1
ATOM 639 N N . MET A 1 83 ? 27.233 -6.495 -29.961 1.00 81.19 83 MET A N 1
ATOM 640 C CA . MET A 1 83 ? 27.551 -5.309 -30.768 1.00 81.19 83 MET A CA 1
ATOM 641 C C . MET A 1 83 ? 29.039 -4.955 -30.733 1.00 81.19 83 MET A C 1
ATOM 643 O O . MET A 1 83 ? 29.590 -4.613 -31.773 1.00 81.19 83 MET A O 1
ATOM 647 N N . MET A 1 84 ? 29.679 -5.018 -29.562 1.00 79.12 84 MET A N 1
ATOM 648 C CA . MET A 1 84 ? 31.104 -4.688 -29.427 1.00 79.12 84 MET A CA 1
ATOM 649 C C . MET A 1 84 ? 31.977 -5.693 -30.180 1.00 79.12 84 MET A C 1
ATOM 651 O O . MET A 1 84 ? 32.927 -5.294 -30.844 1.00 79.12 84 MET A O 1
ATOM 655 N N . GLU A 1 85 ? 31.614 -6.973 -30.136 1.00 83.94 85 GLU A N 1
ATOM 656 C CA . GLU A 1 85 ? 32.281 -8.030 -30.897 1.00 83.94 85 GLU A CA 1
ATOM 657 C C . GLU A 1 85 ? 32.107 -7.831 -32.411 1.00 83.94 85 GLU A C 1
ATOM 659 O O . GLU A 1 85 ? 33.094 -7.789 -33.141 1.00 83.94 85 GLU A O 1
ATOM 664 N N . ALA A 1 86 ? 30.883 -7.555 -32.876 1.00 86.94 86 ALA A N 1
ATOM 665 C CA . ALA A 1 86 ? 30.623 -7.247 -34.285 1.00 86.94 86 ALA A CA 1
ATOM 666 C C . ALA A 1 86 ? 31.340 -5.970 -34.768 1.00 86.94 86 ALA A C 1
ATOM 668 O O . ALA A 1 86 ? 31.656 -5.831 -35.951 1.00 86.94 86 ALA A O 1
ATOM 669 N N . GLN A 1 87 ? 31.578 -5.008 -33.872 1.00 78.69 87 GLN A N 1
ATOM 670 C CA . GLN A 1 87 ? 32.313 -3.787 -34.190 1.00 78.69 87 GLN A CA 1
ATOM 671 C C . GLN A 1 87 ? 33.823 -4.034 -34.237 1.00 78.69 87 GLN A C 1
ATOM 673 O O . GLN A 1 87 ? 34.477 -3.519 -35.140 1.00 78.69 87 GLN A O 1
ATOM 678 N N . ALA A 1 88 ? 34.356 -4.865 -33.339 1.00 85.62 88 ALA A N 1
ATOM 679 C CA . ALA A 1 88 ? 35.748 -5.300 -33.373 1.00 85.62 88 ALA A CA 1
ATOM 680 C C . ALA A 1 88 ? 36.052 -6.099 -34.648 1.00 85.62 88 ALA A C 1
ATOM 682 O O . ALA A 1 88 ? 37.046 -5.828 -35.314 1.00 85.62 88 ALA A O 1
ATOM 683 N N . GLU A 1 89 ? 35.166 -7.011 -35.049 1.00 80.94 89 GLU A N 1
ATOM 684 C CA . GLU A 1 89 ? 35.332 -7.787 -36.280 1.00 80.94 89 GLU A CA 1
ATOM 685 C C . GLU A 1 89 ? 35.377 -6.872 -37.514 1.00 80.94 89 GLU A C 1
ATOM 687 O O . GLU A 1 89 ? 36.336 -6.916 -38.287 1.00 80.94 89 GLU A O 1
ATOM 692 N N . LYS A 1 90 ? 34.425 -5.939 -37.639 1.00 80.12 90 LYS A N 1
ATOM 693 C CA . LYS A 1 90 ? 34.427 -4.936 -38.717 1.00 80.12 90 LYS A CA 1
ATOM 694 C C . LYS A 1 90 ? 35.678 -4.059 -38.716 1.00 80.12 90 LYS A C 1
ATOM 696 O O . LYS A 1 90 ? 36.172 -3.718 -39.788 1.00 80.12 90 LYS A O 1
ATOM 701 N N . ASP A 1 91 ? 36.194 -3.686 -37.548 1.00 77.50 91 ASP A N 1
ATOM 702 C CA . ASP A 1 91 ? 37.419 -2.890 -37.442 1.00 77.50 91 ASP A CA 1
ATOM 703 C C . ASP A 1 91 ? 38.653 -3.692 -37.892 1.00 77.50 91 ASP A C 1
ATOM 705 O O . ASP A 1 91 ? 39.470 -3.199 -38.673 1.00 77.50 91 ASP A O 1
ATOM 709 N N . THR A 1 92 ? 38.732 -4.978 -37.528 1.00 80.12 92 THR A N 1
ATOM 710 C CA . THR A 1 92 ? 39.796 -5.872 -38.013 1.00 80.12 92 THR A CA 1
ATOM 711 C C . THR A 1 92 ? 39.720 -6.105 -39.522 1.00 80.12 92 THR A C 1
ATOM 713 O O . THR A 1 92 ? 40.758 -6.131 -40.186 1.00 80.12 92 THR A O 1
ATOM 716 N N . GLU A 1 93 ? 38.519 -6.205 -40.099 1.00 74.19 93 GLU A N 1
ATOM 717 C CA . GLU A 1 93 ? 38.338 -6.311 -41.548 1.00 74.19 93 GLU A CA 1
ATOM 718 C C . GLU A 1 93 ? 38.744 -5.031 -42.281 1.00 74.19 93 GLU A C 1
ATOM 720 O O . GLU A 1 93 ? 39.416 -5.098 -43.312 1.00 74.19 93 GLU A O 1
ATOM 725 N N . ARG A 1 94 ? 38.375 -3.856 -41.752 1.00 72.44 94 ARG A N 1
ATOM 726 C CA . ARG A 1 94 ? 38.797 -2.561 -42.311 1.00 72.44 94 ARG A CA 1
ATOM 727 C C . ARG A 1 94 ? 40.312 -2.405 -42.251 1.00 72.44 94 ARG A C 1
ATOM 729 O O . ARG A 1 94 ? 40.903 -1.949 -43.225 1.00 72.44 94 ARG A O 1
ATOM 736 N N . LYS A 1 95 ? 40.947 -2.849 -41.164 1.00 71.75 95 LYS A N 1
ATOM 737 C CA . LYS A 1 95 ? 42.405 -2.829 -41.012 1.00 71.75 95 LYS A CA 1
ATOM 738 C C . LYS A 1 95 ? 43.106 -3.782 -41.985 1.00 71.75 95 LYS A C 1
ATOM 740 O O . LYS A 1 95 ? 44.114 -3.401 -42.565 1.00 71.75 95 LYS A O 1
ATOM 745 N N . LYS A 1 96 ? 42.555 -4.979 -42.229 1.00 66.25 96 LYS A N 1
ATOM 746 C CA . LYS A 1 96 ? 43.078 -5.926 -43.235 1.00 66.25 96 LYS A CA 1
ATOM 747 C C . LYS A 1 96 ? 42.914 -5.411 -44.670 1.00 66.25 96 LYS A C 1
ATOM 749 O O . LYS A 1 96 ? 43.856 -5.498 -45.447 1.00 66.25 96 LYS A O 1
ATOM 754 N N . LYS A 1 97 ? 41.756 -4.835 -45.015 1.00 62.06 97 LYS A N 1
ATOM 755 C CA . LYS A 1 97 ? 41.492 -4.268 -46.354 1.00 62.06 97 LYS A CA 1
ATOM 756 C C . LYS A 1 97 ? 42.282 -2.981 -46.620 1.00 62.06 97 LYS A C 1
ATOM 758 O O . LYS A 1 97 ? 42.693 -2.759 -47.749 1.00 62.06 97 LYS A O 1
ATOM 763 N N . GLY A 1 98 ? 42.535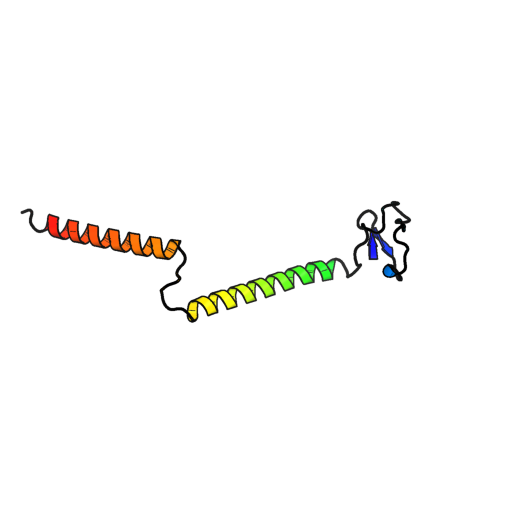 -2.167 -45.593 1.00 58.19 98 GLY A N 1
ATOM 764 C CA . GLY A 1 98 ? 43.368 -0.963 -45.695 1.00 58.19 98 GLY A CA 1
ATOM 765 C C . GLY A 1 98 ? 44.878 -1.229 -45.737 1.00 58.19 98 GLY A C 1
ATOM 766 O O . GLY A 1 98 ? 45.631 -0.336 -46.099 1.00 58.19 98 GLY A O 1
ATOM 767 N N . PHE A 1 99 ? 45.329 -2.436 -45.382 1.00 54.56 99 PHE A N 1
ATOM 768 C CA . PHE A 1 99 ? 46.750 -2.804 -45.371 1.00 54.56 99 PHE A CA 1
ATOM 769 C C . PHE A 1 99 ? 47.249 -3.394 -46.706 1.00 54.56 99 PHE A C 1
ATOM 771 O O . PHE A 1 99 ? 48.450 -3.425 -46.935 1.00 54.56 99 PHE A O 1
ATOM 778 N N . PHE A 1 100 ? 46.356 -3.828 -47.605 1.00 55.31 100 PHE A N 1
ATOM 779 C CA . PHE A 1 100 ? 46.716 -4.424 -48.907 1.00 55.31 100 PHE A CA 1
ATOM 780 C C . PHE A 1 100 ? 46.408 -3.507 -50.112 1.00 55.31 100 PH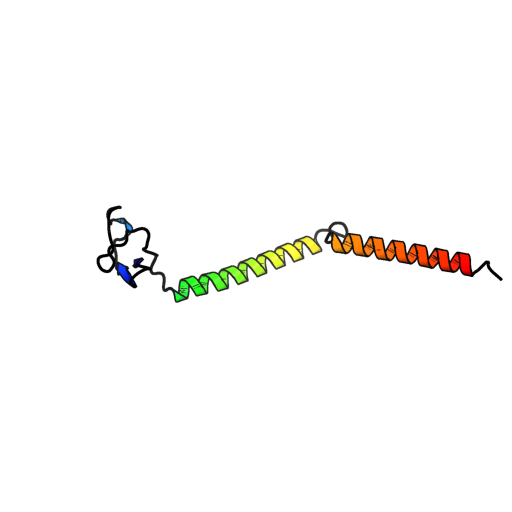E A C 1
ATOM 782 O O . PHE A 1 100 ? 46.283 -3.986 -51.233 1.00 55.31 100 PHE A O 1
ATOM 789 N N . GLY A 1 101 ? 46.230 -2.201 -49.879 1.00 55.38 101 GLY A N 1
ATOM 790 C CA . GLY A 1 101 ? 45.851 -1.211 -50.898 1.00 55.38 101 GLY A CA 1
ATOM 791 C C . GLY A 1 101 ? 46.863 -0.076 -51.056 1.00 55.38 101 GLY A C 1
ATOM 792 O O . GLY A 1 101 ? 46.463 1.085 -50.989 1.00 55.38 101 GLY A O 1
ATOM 793 N N . PHE A 1 102 ? 48.146 -0.422 -51.199 1.00 42.31 102 PHE A N 1
ATOM 794 C CA . PHE A 1 102 ? 49.163 0.466 -51.776 1.00 42.31 102 PHE A CA 1
ATOM 795 C C . PHE A 1 102 ? 49.205 0.259 -53.292 1.00 42.31 102 PHE A C 1
ATOM 797 O O . PHE A 1 102 ? 49.024 -0.909 -53.711 1.00 42.31 102 PHE A O 1
#

Sequence (102 aa):
MICIDCGYIVQSGFNDLPRNYKCPQCLVGKNRFKPNESSTDYYNGLASQKAANKAAFRAKRAAARSGKGEERGSKRERMKAKMMEAQAEKDTERKKKGFFGF